Protein AF-0000000078813700 (afdb_homodimer)

Foldseek 3Di:
DDDFFQLLVLCVVLVHDLVVLCVQLVHDSVVSVCCNVVVDPDDLVSLCSSCVVSVHDSVNGTDDPPPPPD/DDDFFQLLVLCVVLVHDLVVLCVQLVHDSVVSVCCNVVVDPDDLVSLCSSCVVSVHDSVNGTDDPPPPPD

Nearest PDB structures (foldseek):
  3bs3-assembly1_A-2  TM=9.723E-01  e=3.111E-06  Bacteroides fragilis NCTC 9343
  3omt-assembly1_B  TM=9.545E-01  e=2.737E-06  Cytophaga hutchinsonii ATCC 33406
  2xj3-assembly1_B  TM=9.281E-01  e=2.141E-04  Enterococcus faecalis
  1utx-assembly1_B  TM=9.085E-01  e=8.231E-04  Enterococcus faecalis
  6b9s-assembly3_F  TM=8.500E-01  e=6.405E-03  Nitrosopumilus maritimus SCM1

pLDDT: mean 90.05, std 17.05, range [24.84, 98.62]

Solvent-accessible surface area (backbone atoms only — not comparable to full-atom values): 7924 Å² total; per-residue (Å²): 127,73,59,49,52,41,54,45,62,49,31,55,75,69,72,48,52,62,62,57,50,12,63,72,72,70,46,51,54,68,58,38,50,28,40,45,67,33,75,39,61,53,28,51,63,56,42,40,53,51,18,58,75,69,71,48,58,54,65,72,36,44,39,66,69,71,62,68,82,113,125,74,58,48,55,41,53,44,61,51,30,56,76,69,72,50,51,62,61,60,49,10,63,73,72,70,46,51,54,68,56,38,50,27,42,45,68,36,75,38,62,53,28,52,64,57,41,41,53,50,18,58,76,68,71,47,57,55,65,71,37,44,39,65,70,71,62,67,81,113

Structure (mmCIF, N/CA/C/O backbone):
data_AF-00000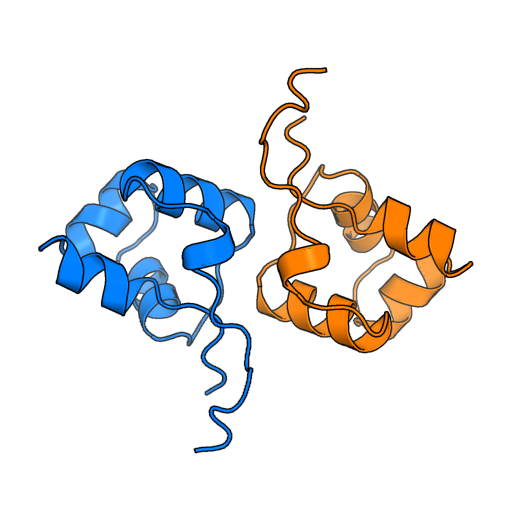00078813700-model_v1
#
loop_
_entity.id
_entity.type
_entity.pdbx_description
1 polymer 'HTH cro/C1-type domain-containing protein'
#
loop_
_atom_site.group_PDB
_atom_site.id
_atom_site.type_symbol
_atom_site.label_atom_id
_atom_site.label_alt_id
_atom_site.label_comp_id
_atom_site.label_asym_id
_atom_site.label_entity_id
_atom_site.label_seq_id
_atom_site.pdbx_PDB_ins_code
_atom_site.Cartn_x
_atom_site.Cartn_y
_atom_site.Cartn_z
_atom_site.occupancy
_atom_site.B_iso_or_equiv
_atom_site.auth_seq_id
_atom_site.auth_comp_id
_atom_site.auth_asym_id
_atom_site.auth_atom_id
_atom_site.pdbx_PDB_model_num
ATOM 1 N N . MET A 1 1 ? 7.273 -1.152 16.312 1 61.84 1 MET A N 1
ATOM 2 C CA . MET A 1 1 ? 6.293 -0.993 15.242 1 61.84 1 MET A CA 1
ATOM 3 C C . MET A 1 1 ? 6.98 -0.742 13.906 1 61.84 1 MET A C 1
ATOM 5 O O . MET A 1 1 ? 7.941 0.025 13.836 1 61.84 1 MET A O 1
ATOM 9 N N . MET A 1 2 ? 6.641 -1.646 12.938 1 75.62 2 MET A N 1
ATOM 10 C CA . MET A 1 2 ? 7.332 -1.49 11.656 1 75.62 2 MET A CA 1
ATOM 11 C C . MET A 1 2 ? 6.879 -0.222 10.945 1 75.62 2 MET A C 1
ATOM 13 O O . MET A 1 2 ? 5.68 0.024 10.812 1 75.62 2 MET A O 1
ATOM 17 N N . LYS A 1 3 ? 7.82 0.645 10.766 1 87.44 3 LYS A N 1
ATOM 18 C CA . LYS A 1 3 ? 7.523 1.888 10.062 1 87.44 3 LYS A CA 1
ATOM 19 C C . LYS A 1 3 ? 7.652 1.706 8.555 1 87.44 3 LYS A C 1
ATOM 21 O O . LYS A 1 3 ? 8.766 1.64 8.023 1 87.44 3 LYS A O 1
ATOM 26 N N . LEU A 1 4 ? 6.457 1.568 7.945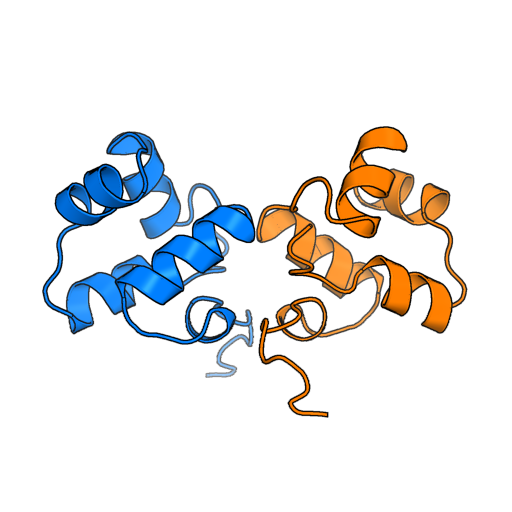 1 92.69 4 LEU A N 1
ATOM 27 C CA . LEU A 1 4 ? 6.496 1.271 6.52 1 92.69 4 LEU A CA 1
ATOM 28 C C . LEU A 1 4 ? 6.25 2.529 5.695 1 92.69 4 LEU A C 1
ATOM 30 O O . LEU A 1 4 ? 6.551 2.562 4.5 1 92.69 4 LEU A O 1
ATOM 34 N N . ASN A 1 5 ? 5.727 3.496 6.383 1 95.31 5 ASN A N 1
ATOM 35 C CA . ASN A 1 5 ? 5.473 4.715 5.625 1 95.31 5 ASN A CA 1
ATOM 36 C C . ASN A 1 5 ? 5.984 5.949 6.359 1 95.31 5 ASN A C 1
ATOM 38 O O . ASN A 1 5 ? 6.293 5.887 7.551 1 95.31 5 ASN A O 1
ATOM 42 N N . ARG A 1 6 ? 6.129 7.055 5.637 1 95.06 6 ARG A N 1
ATOM 43 C CA . ARG A 1 6 ? 6.598 8.305 6.223 1 95.06 6 ARG A CA 1
ATOM 44 C C . ARG A 1 6 ? 5.594 9.43 5.984 1 95.06 6 ARG A C 1
ATOM 46 O O . ARG A 1 6 ? 5.98 10.547 5.637 1 95.06 6 ARG A O 1
ATOM 53 N N . ILE A 1 7 ? 4.387 9.172 6.094 1 97.12 7 ILE A N 1
ATOM 54 C CA . ILE A 1 7 ? 3.309 10.125 5.844 1 97.12 7 ILE A CA 1
ATOM 55 C C . ILE A 1 7 ? 3.42 11.297 6.82 1 97.12 7 ILE A C 1
ATOM 57 O O . ILE A 1 7 ? 3.377 12.461 6.41 1 97.12 7 ILE A O 1
ATOM 61 N N . LYS A 1 8 ? 3.566 10.977 8.086 1 96.94 8 LYS A N 1
ATOM 62 C CA . LYS A 1 8 ? 3.66 12.008 9.117 1 96.94 8 LYS A CA 1
ATOM 63 C C . LYS A 1 8 ? 4.805 12.977 8.828 1 96.94 8 LYS A C 1
ATOM 65 O O . LYS A 1 8 ? 4.633 14.188 8.914 1 96.94 8 LYS A O 1
ATOM 70 N N . THR A 1 9 ? 5.977 12.414 8.555 1 96.44 9 THR A N 1
ATOM 71 C CA . THR A 1 9 ? 7.16 13.211 8.258 1 96.44 9 THR A CA 1
ATOM 72 C C . THR A 1 9 ? 6.898 14.156 7.09 1 96.44 9 THR A C 1
ATOM 74 O O . THR A 1 9 ? 7.258 15.336 7.145 1 96.44 9 THR A O 1
ATOM 77 N N . VAL A 1 10 ? 6.25 13.68 6.086 1 96.94 10 VAL A N 1
ATOM 78 C CA . VAL A 1 10 ? 5.98 14.477 4.891 1 96.94 10 VAL A CA 1
ATOM 79 C C . VAL A 1 10 ? 4.973 15.578 5.219 1 96.94 10 VAL A C 1
ATOM 81 O O . VAL A 1 10 ? 5.098 16.703 4.734 1 96.94 10 VAL A O 1
ATOM 84 N N . LEU A 1 11 ? 4.004 15.219 6.016 1 98.12 11 LEU A N 1
ATOM 85 C CA . LEU A 1 11 ? 3.039 16.219 6.445 1 98.12 11 LEU A CA 1
ATOM 86 C C . LEU A 1 11 ? 3.736 17.375 7.152 1 98.12 11 LEU A C 1
ATOM 88 O O . LEU A 1 11 ? 3.453 18.547 6.871 1 98.12 11 LEU A O 1
ATOM 92 N N . VAL A 1 12 ? 4.625 17.047 8.023 1 97.31 12 VAL A N 1
ATOM 93 C CA . VAL A 1 12 ? 5.363 18.047 8.781 1 97.31 12 VAL A CA 1
ATOM 94 C C . VAL A 1 12 ? 6.219 18.891 7.84 1 97.31 12 VAL A C 1
ATOM 96 O O . VAL A 1 12 ? 6.266 20.125 7.957 1 97.31 12 VAL A O 1
ATOM 99 N N . GLU A 1 13 ? 6.879 18.297 6.887 1 96.94 13 GLU A N 1
ATOM 100 C CA . GLU A 1 13 ? 7.711 18.984 5.906 1 96.94 13 GLU A CA 1
ATOM 101 C C . GLU A 1 13 ? 6.895 19.969 5.086 1 96.94 13 GLU A C 1
ATOM 103 O O . GLU A 1 13 ? 7.41 21.016 4.676 1 96.94 13 GLU A O 1
ATOM 108 N N . LYS A 1 14 ? 5.652 19.703 4.871 1 97 14 LYS A N 1
ATOM 109 C CA . LYS A 1 14 ? 4.781 20.531 4.043 1 97 14 LYS A CA 1
ATOM 110 C C . LYS A 1 14 ? 3.947 21.484 4.902 1 97 14 LYS A C 1
ATOM 112 O O . LYS A 1 14 ? 3.105 22.219 4.387 1 97 14 LYS A O 1
ATOM 117 N N . ASP A 1 15 ? 4.148 21.391 6.191 1 97.81 15 ASP A N 1
ATOM 118 C CA . ASP A 1 15 ? 3.449 22.219 7.164 1 97.81 15 ASP A CA 1
ATOM 119 C C . ASP A 1 15 ? 1.941 21.984 7.105 1 97.81 15 ASP A C 1
ATOM 121 O O . ASP A 1 15 ? 1.159 22.938 7.055 1 97.81 15 ASP A O 1
ATOM 125 N N . LEU A 1 16 ? 1.572 20.719 7.039 1 97.88 16 LEU A N 1
ATOM 126 C CA . LEU A 1 16 ? 0.172 20.297 7.023 1 97.88 16 LEU A CA 1
ATOM 127 C C . LEU A 1 16 ? -0.173 19.5 8.273 1 97.88 16 LEU A C 1
ATOM 129 O O . LEU A 1 16 ? 0.694 18.844 8.859 1 97.88 16 LEU A O 1
ATOM 133 N N . SER A 1 17 ? -1.405 19.484 8.609 1 98 17 SER A N 1
ATOM 134 C CA . SER A 1 17 ? -1.841 18.766 9.812 1 98 17 SER A CA 1
ATOM 135 C C . SER A 1 17 ? -2.504 17.438 9.453 1 98 17 SER A C 1
ATOM 137 O O . SER A 1 17 ? -3.018 17.281 8.344 1 98 17 SER A O 1
ATOM 139 N N . GLN A 1 18 ? -2.451 16.531 10.406 1 98.19 18 GLN A N 1
ATOM 140 C CA . GLN A 1 18 ? -3.152 15.258 10.25 1 98.19 18 GLN A CA 1
ATOM 141 C C . GLN A 1 18 ? -4.652 15.477 10.086 1 98.19 18 GLN A C 1
ATOM 143 O O . GLN A 1 18 ? -5.316 14.734 9.352 1 98.19 18 GLN A O 1
ATOM 148 N N . LYS A 1 19 ? -5.156 16.469 10.773 1 98.25 19 LYS A N 1
ATOM 149 C CA . LYS A 1 19 ? -6.57 16.812 10.664 1 98.25 19 LYS A CA 1
ATOM 150 C C . LYS A 1 19 ? -6.93 17.219 9.242 1 98.25 19 LYS A C 1
ATOM 152 O O . LYS A 1 19 ? -7.926 16.75 8.688 1 98.25 19 LYS A O 1
ATOM 157 N N . TRP A 1 20 ? -6.18 18.078 8.711 1 98.62 20 TRP A N 1
ATOM 158 C CA . TRP A 1 20 ? -6.363 18.484 7.32 1 98.62 20 TRP A CA 1
ATOM 159 C C . TRP A 1 20 ? -6.371 17.281 6.387 1 98.62 20 TRP A C 1
ATOM 161 O O . TRP A 1 20 ? -7.266 17.141 5.547 1 98.62 20 TRP A O 1
ATOM 171 N N . LEU A 1 21 ? -5.383 16.406 6.535 1 98.44 21 LEU A N 1
ATOM 172 C CA . LEU A 1 21 ? -5.27 15.227 5.691 1 98.44 21 LEU A CA 1
ATOM 173 C C . LEU A 1 21 ? -6.512 14.352 5.812 1 98.44 21 LEU A C 1
ATOM 175 O O . LEU A 1 21 ? -7.039 13.875 4.805 1 98.44 21 LEU A O 1
ATOM 179 N N . SER A 1 22 ? -6.906 14.062 7.035 1 98.44 22 SER A N 1
ATOM 180 C CA . SER A 1 22 ? -8.07 13.211 7.281 1 98.44 22 SER A CA 1
ATOM 181 C C . SER A 1 22 ? -9.297 13.734 6.547 1 98.44 22 SER A C 1
ATOM 183 O O . SER A 1 22 ? -10.07 12.953 5.98 1 98.44 22 SER A O 1
ATOM 185 N N . GLU A 1 23 ? -9.461 15.031 6.5 1 98.38 23 GLU A N 1
ATOM 186 C CA . GLU A 1 23 ? -10.578 15.664 5.805 1 98.38 23 GLU A CA 1
ATOM 187 C C . GLU A 1 23 ? -10.445 15.5 4.293 1 98.38 23 GLU A C 1
ATOM 189 O O . GLU A 1 23 ? -11.438 15.258 3.602 1 98.38 23 GLU A O 1
ATOM 194 N N . GLN A 1 24 ? -9.266 15.586 3.824 1 98.12 24 GLN A N 1
ATOM 195 C CA . GLN A 1 24 ? -9.016 15.516 2.387 1 98.12 24 GLN A CA 1
ATOM 196 C C . GLN A 1 24 ? -9.242 14.102 1.86 1 98.12 24 GLN A C 1
ATOM 198 O O . GLN A 1 24 ? -9.758 13.914 0.751 1 98.12 24 GLN A O 1
ATOM 203 N N . ILE A 1 25 ? -8.852 13.102 2.607 1 97.38 25 ILE A N 1
ATOM 204 C CA . ILE A 1 25 ? -8.914 11.734 2.096 1 97.38 25 ILE A CA 1
ATOM 205 C C . ILE A 1 25 ? -10.211 11.07 2.561 1 97.38 25 ILE A C 1
ATOM 207 O O . ILE A 1 25 ? -10.469 9.914 2.232 1 97.38 25 ILE A O 1
ATOM 211 N N . GLY A 1 26 ? -10.977 11.805 3.324 1 97.69 26 GLY A N 1
ATOM 212 C CA . GLY A 1 26 ? -12.273 11.305 3.744 1 97.69 26 GLY A CA 1
ATOM 213 C C . GLY A 1 26 ? -12.188 10.211 4.785 1 97.69 26 GLY A C 1
ATOM 214 O O . GLY A 1 26 ? -12.938 9.227 4.734 1 97.69 26 GLY A O 1
ATOM 215 N N . LYS A 1 27 ? -11.273 10.234 5.641 1 97.88 27 LYS A N 1
ATOM 216 C CA . LYS A 1 27 ? -11.086 9.297 6.746 1 97.88 27 LYS A CA 1
ATOM 217 C C . LYS A 1 27 ? -11.203 10.008 8.094 1 97.88 27 LYS A C 1
ATOM 219 O O . LYS A 1 27 ? -11.125 11.234 8.164 1 97.88 27 LYS A O 1
ATOM 224 N N . SER A 1 28 ? -11.445 9.234 9.078 1 98.19 28 SER A N 1
ATOM 225 C CA . SER A 1 28 ? -11.492 9.805 10.422 1 98.19 28 SER A CA 1
ATOM 226 C C . SER A 1 28 ? -10.102 10.242 10.883 1 98.19 28 SER A C 1
ATOM 228 O O . SER A 1 28 ? -9.094 9.734 10.391 1 98.19 28 SER A O 1
ATOM 230 N N . PHE A 1 29 ? -10.125 11.109 11.836 1 97.94 29 PHE A N 1
ATOM 231 C CA . PHE A 1 29 ? -8.859 11.531 12.43 1 97.94 29 PHE A CA 1
ATOM 232 C C . PHE A 1 29 ? -8.125 10.336 13.031 1 97.94 29 PHE A C 1
ATOM 234 O O . PHE A 1 29 ? -6.902 10.219 12.891 1 97.94 29 PHE A O 1
ATOM 241 N N . SER A 1 30 ? -8.812 9.523 13.672 1 98.44 30 SER A N 1
ATOM 242 C CA . SER A 1 30 ? -8.234 8.344 14.312 1 98.44 30 SER A CA 1
ATOM 243 C C . SER A 1 30 ? -7.523 7.457 13.297 1 98.44 30 SER A C 1
ATOM 245 O O . SER A 1 30 ? -6.414 6.984 13.547 1 98.44 30 SER A O 1
ATOM 247 N N . THR A 1 31 ? -8.133 7.281 12.18 1 98.12 31 THR A N 1
ATOM 248 C CA . THR A 1 31 ? -7.559 6.457 11.125 1 98.12 31 THR A CA 1
ATOM 249 C C . THR A 1 31 ? -6.316 7.117 10.531 1 98.12 31 THR A C 1
ATOM 251 O O . THR A 1 31 ? -5.289 6.461 10.344 1 98.12 31 THR A O 1
ATOM 254 N N . THR A 1 32 ? -6.441 8.406 10.312 1 98.19 32 THR A N 1
ATOM 255 C CA . THR A 1 32 ? -5.324 9.164 9.758 1 98.19 32 THR A CA 1
ATOM 256 C C . THR A 1 32 ? -4.137 9.164 10.719 1 98.19 32 THR A C 1
ATOM 258 O O . THR A 1 32 ? -2.996 8.969 10.297 1 98.19 32 THR A O 1
ATOM 261 N N . ASN A 1 33 ? -4.488 9.375 11.938 1 97.81 33 ASN A N 1
ATOM 262 C CA . ASN A 1 33 ? -3.463 9.305 12.969 1 97.81 33 ASN A CA 1
ATOM 263 C C . ASN A 1 33 ? -2.795 7.934 13 1 97.81 33 ASN A C 1
ATOM 265 O O . ASN A 1 33 ? -1.572 7.84 13.125 1 97.81 33 ASN A O 1
ATOM 269 N N . ALA A 1 34 ? -3.586 6.891 12.891 1 97.81 34 ALA A N 1
ATOM 270 C CA . ALA A 1 34 ? -3.051 5.535 12.867 1 97.81 34 ALA A CA 1
ATOM 271 C C . ALA A 1 34 ? -2.113 5.332 11.68 1 97.81 34 ALA A C 1
ATOM 273 O O . ALA A 1 34 ? -1.087 4.656 11.797 1 97.81 34 ALA A O 1
ATOM 274 N N . TYR A 1 35 ? -2.398 5.844 10.531 1 97.44 35 TYR A N 1
ATOM 275 C CA . TYR A 1 35 ? -1.528 5.785 9.359 1 97.44 35 TYR A CA 1
ATOM 276 C C . TYR A 1 35 ? -0.2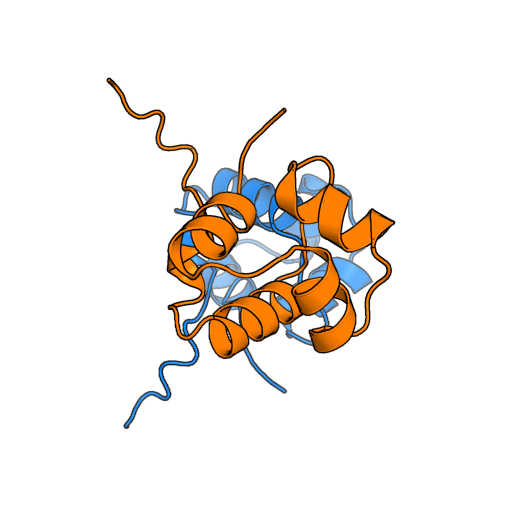04 6.492 9.633 1 97.44 35 TYR A C 1
ATOM 278 O O . TYR A 1 35 ? 0.865 5.941 9.359 1 97.44 35 TYR A O 1
ATOM 286 N N . CYS A 1 36 ? -0.299 7.633 10.242 1 97.12 36 CYS A N 1
ATOM 287 C CA . CYS A 1 36 ? 0.862 8.484 10.484 1 97.12 36 CYS A CA 1
ATOM 288 C C . CYS A 1 36 ? 1.787 7.859 11.523 1 97.12 36 CYS A C 1
ATOM 290 O O . CYS A 1 36 ? 3.01 7.992 11.43 1 97.12 36 CYS A O 1
ATOM 292 N N . CYS A 1 37 ? 1.197 7.121 12.422 1 96.12 37 CYS A N 1
ATOM 293 C CA . CYS A 1 37 ? 1.967 6.492 13.492 1 96.12 37 CYS A CA 1
ATOM 294 C C . CYS A 1 37 ? 2.336 5.059 13.125 1 96.12 37 CYS A C 1
ATOM 296 O O . CYS A 1 37 ? 2.896 4.332 13.953 1 96.12 37 CYS A O 1
ATOM 298 N N . ASN A 1 38 ? 1.979 4.605 12.047 1 96 38 ASN A N 1
ATOM 299 C CA . ASN A 1 38 ? 2.281 3.271 11.531 1 96 38 ASN A CA 1
ATOM 300 C C . ASN A 1 38 ? 1.602 2.186 12.359 1 96 38 ASN A C 1
ATOM 302 O O . ASN A 1 38 ? 2.043 1.034 12.367 1 96 38 ASN A O 1
ATOM 306 N N . ARG A 1 39 ? 0.666 2.6 13.086 1 95.5 39 ARG A N 1
ATOM 307 C CA . ARG A 1 39 ? -0.149 1.606 13.781 1 95.5 39 ARG A CA 1
ATOM 308 C C . ARG A 1 39 ? -1.01 0.821 12.797 1 95.5 39 ARG A C 1
ATOM 310 O O . ARG A 1 39 ? -1.328 -0.346 13.031 1 95.5 39 ARG A O 1
ATOM 317 N N . GLN A 1 40 ? -1.429 1.439 11.75 1 95.88 40 GLN A N 1
ATOM 318 C CA . GLN A 1 40 ? -2.113 0.871 10.594 1 95.88 40 GLN A CA 1
ATOM 319 C C . GLN A 1 40 ? -1.481 1.353 9.289 1 95.88 40 GLN A C 1
ATOM 321 O O . GLN A 1 40 ? -0.891 2.434 9.242 1 95.88 40 GLN A O 1
ATOM 326 N N . GLN A 1 41 ? -1.627 0.533 8.367 1 96.31 41 GLN A N 1
ATOM 327 C CA . GLN A 1 41 ? -1.072 0.922 7.074 1 96.31 41 GLN A CA 1
ATOM 328 C C . GLN A 1 41 ? -2.18 1.169 6.051 1 96.31 41 GLN A C 1
ATOM 330 O O . GLN A 1 41 ? -3.141 0.402 5.973 1 96.31 41 GLN A O 1
ATOM 335 N N . PRO A 1 42 ? -2.053 2.256 5.34 1 96.56 42 PRO A N 1
ATOM 336 C CA . PRO A 1 42 ? -3.039 2.496 4.281 1 96.56 42 PRO A CA 1
ATOM 337 C C . PRO A 1 42 ? -2.893 1.531 3.109 1 96.56 42 PRO A C 1
ATOM 339 O O . PRO A 1 42 ? -1.809 0.989 2.883 1 96.56 42 PRO A O 1
ATOM 342 N N . ASN A 1 43 ? -4.023 1.343 2.393 1 95.56 43 ASN A N 1
ATOM 343 C CA . ASN A 1 43 ? -3.891 0.592 1.148 1 95.56 43 ASN A CA 1
ATOM 344 C C . ASN A 1 43 ? -3.305 1.455 0.034 1 95.56 43 ASN A C 1
ATOM 346 O O . ASN A 1 43 ? -3.148 2.666 0.197 1 95.56 43 ASN A O 1
ATOM 350 N N . LEU A 1 44 ? -2.953 0.914 -1.007 1 95.12 44 LEU A N 1
ATOM 351 C CA . LEU A 1 44 ? -2.246 1.604 -2.08 1 95.12 44 LEU A CA 1
ATOM 352 C C . LEU A 1 44 ? -3.098 2.732 -2.654 1 95.12 44 LEU A C 1
ATOM 354 O O . LEU A 1 44 ? -2.57 3.779 -3.037 1 95.12 44 LEU A O 1
ATOM 358 N N . GLU A 1 45 ? -4.363 2.557 -2.715 1 93.94 45 GLU A N 1
ATOM 359 C CA . GLU A 1 45 ? -5.262 3.586 -3.229 1 93.94 45 GLU A CA 1
ATOM 360 C C . GLU A 1 45 ? -5.238 4.828 -2.346 1 93.94 45 GLU A C 1
ATOM 362 O O . GLU A 1 45 ? -5.137 5.949 -2.846 1 93.94 45 GLU A O 1
ATOM 367 N N . THR A 1 46 ? -5.383 4.547 -1.088 1 96.38 46 THR A N 1
ATOM 368 C CA . THR A 1 46 ? -5.332 5.645 -0.126 1 96.38 46 THR A CA 1
ATOM 369 C C . THR A 1 46 ? -3.967 6.324 -0.156 1 96.38 46 THR A C 1
ATOM 371 O O . THR A 1 46 ? -3.881 7.555 -0.163 1 96.38 46 THR A O 1
ATOM 374 N N . LEU A 1 47 ? -2.998 5.539 -0.21 1 96.12 47 LEU A N 1
ATOM 375 C CA . LEU A 1 47 ? -1.639 6.062 -0.261 1 96.12 47 LEU A CA 1
ATOM 376 C C . LEU A 1 47 ? -1.436 6.926 -1.503 1 96.12 47 LEU A C 1
ATOM 378 O O . LEU A 1 47 ? -0.777 7.965 -1.44 1 96.12 47 LEU A O 1
ATOM 382 N N . TYR A 1 48 ? -1.938 6.488 -2.543 1 94.44 48 TYR A N 1
ATOM 383 C CA . TYR A 1 48 ? -1.858 7.234 -3.793 1 94.44 48 TYR A CA 1
ATOM 384 C C . TYR A 1 48 ? -2.535 8.594 -3.662 1 94.44 48 TYR A C 1
ATOM 386 O O . TYR A 1 48 ? -1.986 9.609 -4.094 1 94.44 48 TYR A O 1
ATOM 394 N N . LYS A 1 49 ? -3.697 8.609 -3.096 1 95.75 49 LYS A N 1
ATOM 395 C CA . LYS A 1 49 ? -4.41 9.859 -2.871 1 95.75 49 LYS A CA 1
ATOM 396 C C . LYS A 1 49 ? -3.592 10.812 -2.008 1 95.75 49 LYS A C 1
ATOM 398 O O . LYS A 1 49 ? -3.52 12.016 -2.291 1 95.75 49 LYS A O 1
ATOM 403 N N . ILE A 1 50 ? -3.018 10.234 -0.992 1 97.44 50 ILE A N 1
ATOM 404 C CA . ILE A 1 50 ? -2.191 11.031 -0.093 1 97.44 50 ILE A CA 1
ATOM 405 C C . ILE A 1 50 ? -1.001 11.609 -0.859 1 97.44 50 ILE A C 1
ATOM 407 O O . ILE A 1 50 ? -0.683 12.789 -0.726 1 97.44 50 ILE A O 1
ATOM 411 N N . ALA A 1 51 ? -0.363 10.812 -1.606 1 96.62 51 ALA A N 1
ATOM 412 C CA . ALA A 1 51 ? 0.783 11.25 -2.402 1 96.62 51 ALA A CA 1
ATOM 413 C C . ALA A 1 51 ? 0.401 12.398 -3.332 1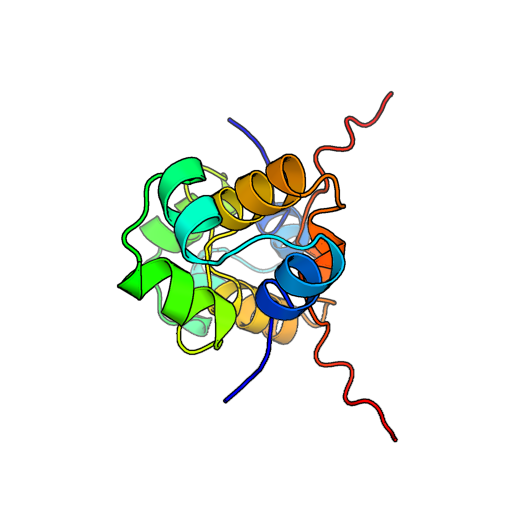 96.62 51 ALA A C 1
ATOM 415 O O . ALA A 1 51 ? 1.142 13.375 -3.457 1 96.62 51 ALA A O 1
ATOM 416 N N . GLN A 1 52 ? -0.738 12.297 -3.982 1 95.75 52 GLN A N 1
ATOM 417 C CA . GLN A 1 52 ? -1.227 13.336 -4.883 1 95.75 52 GLN A CA 1
ATOM 418 C C . GLN A 1 52 ? -1.494 14.633 -4.133 1 95.75 52 GLN A C 1
ATOM 420 O O . GLN A 1 52 ? -1.13 15.719 -4.602 1 95.75 52 GLN A O 1
ATOM 425 N N . LEU A 1 53 ? -2.107 14.477 -3.027 1 96.88 53 LEU A N 1
ATOM 426 C CA . LEU A 1 53 ? -2.441 15.633 -2.213 1 96.88 53 LEU A CA 1
ATOM 427 C C . LEU A 1 53 ? -1.181 16.359 -1.76 1 96.88 53 LEU A C 1
ATOM 429 O O . LEU A 1 53 ? -1.156 17.594 -1.7 1 96.88 53 LEU A O 1
ATOM 433 N N . LEU A 1 54 ? -0.186 15.578 -1.447 1 97.19 54 LEU A N 1
ATOM 434 C CA . LEU A 1 54 ? 1.055 16.141 -0.919 1 97.19 54 LEU A CA 1
ATOM 435 C C . LEU A 1 54 ? 2.027 16.453 -2.047 1 97.19 54 LEU A C 1
ATOM 437 O O . LEU A 1 54 ? 3.129 16.953 -1.799 1 97.19 54 LEU A O 1
ATOM 441 N N . SER A 1 55 ? 1.675 16.188 -3.264 1 96.31 55 SER A N 1
ATOM 442 C CA . SER A 1 55 ? 2.48 16.453 -4.449 1 96.31 55 SER A CA 1
ATOM 443 C C . SER A 1 55 ? 3.816 15.719 -4.387 1 96.31 55 SER A C 1
ATOM 445 O O . SER A 1 55 ? 4.867 16.312 -4.641 1 96.31 55 SER A O 1
ATOM 447 N N . VAL A 1 56 ? 3.764 14.461 -4.031 1 95.12 56 VAL A N 1
ATOM 448 C CA . VAL A 1 56 ? 4.93 13.586 -3.996 1 95.12 56 VAL A CA 1
ATOM 449 C C . VAL A 1 56 ? 4.625 12.281 -4.734 1 95.12 56 VAL A C 1
ATOM 451 O O . VAL A 1 56 ? 3.469 12 -5.055 1 95.12 56 VAL A O 1
ATOM 454 N N . GLU A 1 57 ? 5.754 11.555 -4.969 1 93.25 57 GLU A N 1
ATOM 455 C CA . GLU A 1 57 ? 5.574 10.242 -5.59 1 93.25 57 GLU A CA 1
ATOM 456 C C . GLU A 1 57 ? 5.09 9.219 -4.57 1 93.25 57 GLU A C 1
ATOM 458 O O . GLU A 1 57 ? 5.484 9.258 -3.404 1 93.25 57 GLU A O 1
ATOM 463 N N . LEU A 1 58 ? 4.211 8.383 -4.98 1 93.31 58 LEU A N 1
ATOM 464 C CA . LEU A 1 58 ? 3.67 7.32 -4.141 1 93.31 58 LEU A CA 1
ATOM 465 C C . LEU A 1 58 ? 4.789 6.574 -3.42 1 93.31 58 LEU A C 1
ATOM 467 O O . LEU A 1 58 ? 4.719 6.367 -2.207 1 93.31 58 LEU A O 1
ATOM 471 N N . LYS A 1 59 ? 5.859 6.246 -4.145 1 91.81 59 LYS A N 1
ATOM 472 C CA . LYS A 1 59 ? 6.969 5.465 -3.609 1 91.81 59 LYS A CA 1
ATOM 473 C C . LYS A 1 59 ? 7.738 6.254 -2.555 1 91.81 59 LYS A C 1
ATOM 475 O O . LYS A 1 59 ? 8.391 5.668 -1.686 1 91.81 59 LYS A O 1
ATOM 480 N N . GLU A 1 60 ? 7.66 7.527 -2.617 1 91.25 60 GLU A N 1
ATOM 481 C CA . GLU A 1 60 ? 8.359 8.391 -1.664 1 91.25 60 GLU A CA 1
ATOM 482 C C . GLU A 1 60 ? 7.73 8.289 -0.276 1 91.25 60 GLU A C 1
ATOM 484 O O . GLU A 1 60 ? 8.359 8.664 0.72 1 91.25 60 GLU A O 1
ATOM 489 N N . LEU A 1 61 ? 6.496 7.883 -0.211 1 95.06 61 LEU A N 1
ATOM 490 C CA . LEU A 1 61 ? 5.805 7.758 1.067 1 95.06 61 LEU A CA 1
ATOM 491 C C . LEU A 1 61 ? 6.133 6.43 1.737 1 95.06 61 LEU A C 1
ATOM 493 O O . LEU A 1 61 ? 5.824 6.23 2.914 1 95.06 61 LEU A O 1
ATOM 497 N N . ILE A 1 62 ? 6.703 5.547 0.952 1 92.94 62 ILE A N 1
ATOM 498 C CA . ILE A 1 62 ? 7.031 4.215 1.451 1 92.94 62 ILE A CA 1
ATOM 499 C C . ILE A 1 62 ? 8.469 4.195 1.959 1 92.94 62 ILE A C 1
ATOM 501 O O . ILE A 1 62 ? 9.383 4.668 1.275 1 92.94 62 ILE A O 1
ATOM 505 N N . VAL A 1 63 ? 8.57 3.803 3.209 1 84.31 63 VAL A N 1
ATOM 506 C CA . VAL A 1 63 ? 9.898 3.709 3.812 1 84.31 63 VAL A CA 1
ATOM 507 C C . VAL A 1 63 ? 10.461 2.309 3.598 1 84.31 63 VAL A C 1
ATOM 509 O O . VAL A 1 63 ? 9.766 1.312 3.797 1 84.31 63 VAL A O 1
ATOM 512 N N . ASP A 1 64 ? 11.188 2.092 2.619 1 64.88 64 ASP A N 1
ATOM 513 C CA . ASP A 1 64 ? 11.82 0.794 2.414 1 64.88 64 ASP A CA 1
ATOM 514 C C . ASP A 1 64 ? 12.508 0.31 3.691 1 64.88 64 ASP A C 1
ATOM 516 O O . ASP A 1 64 ? 13.039 1.114 4.461 1 64.88 64 ASP A O 1
ATOM 520 N N . GLY A 1 65 ? 11.953 -0.423 4.68 1 55.16 65 GLY A N 1
ATOM 521 C CA . GLY A 1 65 ? 12.844 -0.992 5.672 1 55.16 65 GLY A CA 1
ATOM 522 C C . GLY A 1 65 ? 14.305 -0.926 5.27 1 55.16 65 GLY A C 1
ATOM 523 O O . GLY A 1 65 ? 15.133 -1.701 5.762 1 55.16 65 GLY A O 1
ATOM 524 N N . THR A 1 66 ? 14.688 -0.53 4.184 1 46.53 66 THR A N 1
ATOM 525 C CA . THR A 1 66 ? 16.141 -0.538 4.324 1 46.53 66 THR A CA 1
ATOM 526 C C . THR A 1 66 ? 16.562 0.037 5.676 1 46.53 66 THR A C 1
ATOM 528 O O . THR A 1 66 ? 16.219 1.175 6.004 1 46.53 66 THR A O 1
ATOM 531 N N . ILE A 1 67 ? 16.547 -0.812 6.746 1 40.59 67 ILE A N 1
ATOM 532 C CA . ILE A 1 67 ? 17.453 -0.702 7.875 1 40.59 67 ILE A CA 1
ATOM 533 C C . ILE A 1 67 ? 18.562 0.286 7.547 1 40.59 67 ILE A C 1
ATOM 535 O O . ILE A 1 67 ? 19.266 0.137 6.535 1 40.59 67 ILE A O 1
ATOM 539 N N . GLU A 1 68 ? 18.391 1.442 7.625 1 34.59 68 GLU A N 1
ATOM 540 C CA . GLU A 1 68 ? 19.641 2.182 7.824 1 34.59 68 GLU A CA 1
ATOM 541 C C . GLU A 1 68 ? 20.703 1.305 8.484 1 34.59 68 GLU A C 1
ATOM 543 O O . GLU A 1 68 ? 20.469 0.722 9.539 1 34.59 68 GLU A O 1
ATOM 548 N N . LYS A 1 69 ? 21.188 0.255 7.77 1 32.69 69 LYS A N 1
ATOM 549 C CA . LYS A 1 69 ? 22.531 0.038 8.305 1 32.69 69 LYS A CA 1
ATOM 550 C C . LYS A 1 69 ? 23.156 1.351 8.758 1 32.69 69 LYS A C 1
ATOM 552 O O . LYS A 1 69 ? 23.484 2.207 7.934 1 32.69 69 LYS A O 1
ATOM 557 N N . LYS A 1 70 ? 22.484 2.189 9.477 1 24.84 70 LYS A N 1
ATOM 558 C CA . LYS A 1 70 ? 23.484 2.881 10.289 1 24.84 70 LYS A CA 1
ATOM 559 C C . LYS A 1 70 ? 24.219 1.907 11.211 1 24.84 70 LYS A C 1
ATOM 561 O O . LYS A 1 70 ? 23.594 1.033 11.812 1 24.84 70 LYS A O 1
ATOM 566 N N . MET B 1 1 ? -9.844 0.566 -14.594 1 62.59 1 MET B N 1
ATOM 567 C CA . MET B 1 1 ? -9.367 0.244 -13.25 1 62.59 1 MET B CA 1
ATOM 568 C C . MET B 1 1 ? -7.914 0.662 -13.07 1 62.59 1 MET B C 1
ATOM 570 O O . MET B 1 1 ? -7.09 0.462 -13.961 1 62.59 1 MET B O 1
ATOM 574 N N . MET B 1 2 ? -7.707 1.508 -12.016 1 76.62 2 MET B N 1
ATOM 575 C CA . MET B 1 2 ? -6.344 1.997 -11.852 1 76.62 2 MET B CA 1
ATOM 576 C C . MET B 1 2 ? -5.418 0.876 -11.391 1 76.62 2 MET B C 1
ATOM 578 O O . MET B 1 2 ? -5.73 0.156 -10.438 1 76.62 2 MET B O 1
ATOM 582 N N . LYS B 1 3 ? -4.477 0.591 -12.25 1 87.62 3 LYS B N 1
ATOM 583 C CA . LYS B 1 3 ? -3.496 -0.438 -11.906 1 87.62 3 LYS B CA 1
ATOM 584 C C . LYS B 1 3 ? -2.355 0.143 -11.078 1 87.62 3 LYS B C 1
ATOM 586 O O . LYS B 1 3 ? -1.498 0.855 -11.602 1 87.62 3 LYS B O 1
ATOM 591 N N . LEU B 1 4 ? -2.457 -0.174 -9.773 1 92.75 4 LEU B N 1
ATOM 592 C CA . LEU B 1 4 ? -1.47 0.442 -8.898 1 92.75 4 LEU B CA 1
ATOM 593 C C . LEU B 1 4 ? -0.378 -0.555 -8.523 1 92.75 4 LEU B C 1
ATOM 595 O O . LEU B 1 4 ? 0.693 -0.163 -8.055 1 92.75 4 LEU B O 1
ATOM 599 N N . ASN B 1 5 ? -0.708 -1.785 -8.766 1 95.31 5 ASN B N 1
ATOM 600 C CA . ASN B 1 5 ? 0.311 -2.77 -8.414 1 95.31 5 ASN B CA 1
ATOM 601 C C . ASN B 1 5 ? 0.524 -3.779 -9.539 1 95.31 5 ASN B C 1
ATOM 603 O O . ASN B 1 5 ? -0.283 -3.865 -10.469 1 95.31 5 ASN B O 1
ATOM 607 N N . ARG B 1 6 ? 1.646 -4.496 -9.477 1 95.06 6 ARG B N 1
ATOM 608 C CA . ARG B 1 6 ? 1.962 -5.504 -10.484 1 95.06 6 ARG B CA 1
ATOM 609 C C . ARG B 1 6 ? 2.195 -6.867 -9.844 1 95.06 6 ARG B C 1
ATOM 611 O O . ARG B 1 6 ? 3.137 -7.578 -10.203 1 95.06 6 ARG B O 1
ATOM 618 N N . ILE B 1 7 ? 1.448 -7.207 -8.914 1 97.12 7 ILE B N 1
ATOM 619 C CA . ILE B 1 7 ? 1.58 -8.453 -8.164 1 97.12 7 ILE B CA 1
ATOM 620 C C . ILE B 1 7 ? 1.396 -9.641 -9.102 1 97.12 7 ILE B C 1
ATOM 622 O O . ILE B 1 7 ? 2.211 -10.57 -9.109 1 97.12 7 ILE B O 1
ATOM 626 N N . LYS B 1 8 ? 0.351 -9.594 -9.875 1 96.94 8 LYS B N 1
ATOM 627 C CA . LYS B 1 8 ? 0.049 -10.68 -10.797 1 96.94 8 LYS B CA 1
ATOM 628 C C . LYS B 1 8 ? 1.219 -10.945 -11.742 1 96.94 8 LYS B C 1
ATOM 630 O O . LYS B 1 8 ? 1.619 -12.094 -11.945 1 96.94 8 LYS B O 1
ATOM 635 N N . THR B 1 9 ? 1.719 -9.867 -12.352 1 96.44 9 THR B N 1
ATOM 636 C CA . THR B 1 9 ? 2.834 -9.961 -13.281 1 96.44 9 THR B CA 1
ATOM 637 C C . THR B 1 9 ? 4.043 -10.617 -12.625 1 96.44 9 THR B C 1
ATOM 639 O O . THR B 1 9 ? 4.691 -11.484 -13.211 1 96.44 9 THR B O 1
ATOM 642 N N . VAL B 1 10 ? 4.312 -10.258 -11.43 1 97 10 VAL B N 1
ATOM 643 C CA . VAL B 1 10 ? 5.469 -10.781 -10.703 1 97 10 VAL B CA 1
ATOM 644 C C . VAL B 1 10 ? 5.258 -12.258 -10.383 1 97 10 VAL B C 1
ATOM 646 O O . VAL B 1 10 ? 6.191 -13.055 -10.461 1 97 10 VAL B O 1
ATOM 649 N N . LEU B 1 11 ? 4.051 -12.57 -10.008 1 98.12 11 LEU B N 1
ATOM 650 C CA . LEU B 1 11 ? 3.736 -13.977 -9.75 1 98.12 11 LEU B CA 1
ATOM 651 C C . LEU B 1 11 ? 4.02 -14.828 -10.977 1 98.12 11 LEU B C 1
ATOM 653 O O . LEU B 1 11 ? 4.629 -15.898 -10.875 1 98.12 11 LEU B O 1
ATOM 657 N N . VAL B 1 12 ? 3.59 -14.352 -12.102 1 97.38 12 VAL B N 1
ATOM 658 C CA . VAL B 1 12 ? 3.783 -15.062 -13.359 1 97.38 12 VAL B CA 1
ATOM 659 C C . VAL B 1 12 ? 5.273 -15.18 -13.664 1 97.38 12 VAL B C 1
ATOM 661 O O . VAL B 1 12 ? 5.754 -16.25 -14.062 1 97.38 12 VAL B O 1
ATOM 664 N N . GLU B 1 13 ? 6.043 -14.141 -13.477 1 97 13 GLU B N 1
ATOM 665 C CA . GLU B 1 13 ? 7.484 -14.125 -13.719 1 97 13 GLU B CA 1
ATOM 666 C C . GLU B 1 13 ? 8.203 -15.148 -12.844 1 97 13 GLU B C 1
ATOM 668 O O . GLU B 1 13 ? 9.219 -15.719 -13.25 1 97 13 GLU B O 1
ATOM 673 N N . LYS B 1 14 ? 7.688 -15.414 -11.68 1 97 14 LYS B N 1
ATOM 674 C CA . LYS B 1 14 ? 8.312 -16.328 -10.719 1 97 14 LYS B CA 1
ATOM 675 C C . LYS B 1 14 ? 7.699 -17.719 -10.797 1 97 14 LYS B C 1
ATOM 677 O O . LYS B 1 14 ? 8.055 -18.609 -10.023 1 97 14 LYS B O 1
ATOM 682 N N . ASP B 1 15 ? 6.746 -17.859 -11.688 1 97.81 15 ASP B N 1
ATOM 683 C CA . ASP B 1 15 ? 6.051 -19.109 -11.914 1 97.81 15 ASP B CA 1
ATOM 684 C C . ASP B 1 15 ? 5.316 -19.56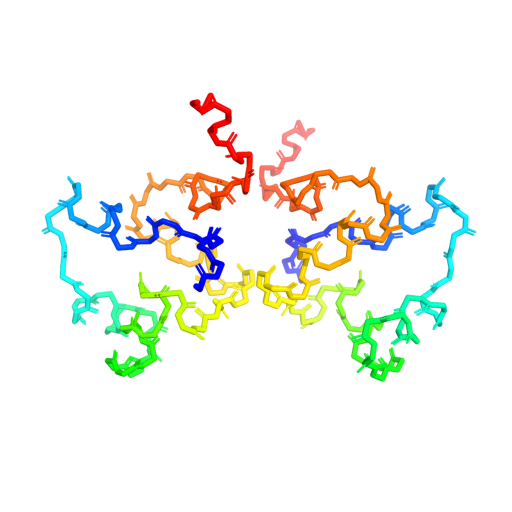2 -10.648 1 97.81 15 ASP B C 1
ATOM 686 O O . ASP B 1 15 ? 5.43 -20.719 -10.242 1 97.81 15 ASP B O 1
ATOM 690 N N . LEU B 1 16 ? 4.629 -18.625 -10.031 1 97.88 16 LEU B N 1
ATOM 691 C CA . LEU B 1 16 ? 3.83 -18.891 -8.836 1 97.88 16 LEU B CA 1
ATOM 692 C C . LEU B 1 16 ? 2.35 -18.656 -9.109 1 97.88 16 LEU B C 1
ATOM 694 O O . LEU B 1 16 ? 1.997 -17.844 -9.969 1 97.88 16 LEU B O 1
ATOM 698 N N . SER B 1 17 ? 1.53 -19.266 -8.367 1 98.06 17 SER B N 1
ATOM 699 C CA . SER B 1 17 ? 0.09 -19.141 -8.562 1 98.06 17 SER B CA 1
ATOM 700 C C . SER B 1 17 ? -0.527 -18.203 -7.52 1 98.06 17 SER B C 1
ATOM 702 O O . SER B 1 17 ? 0.026 -18.031 -6.434 1 98.06 17 SER B O 1
ATOM 704 N N . GLN B 1 18 ? -1.65 -17.641 -7.891 1 98.19 18 GLN B N 1
ATOM 705 C CA . GLN B 1 18 ? -2.408 -16.828 -6.949 1 98.19 18 GLN B CA 1
ATOM 706 C C . GLN B 1 18 ? -2.855 -17.656 -5.742 1 98.19 18 GLN B C 1
ATOM 708 O O . GLN B 1 18 ? -2.916 -17.141 -4.621 1 98.19 18 GLN B O 1
ATOM 713 N N . LYS B 1 19 ? -3.174 -18.891 -5.996 1 98.25 19 LYS B N 1
ATOM 714 C CA . LYS B 1 19 ? -3.564 -19.797 -4.926 1 98.25 19 LYS B CA 1
ATOM 715 C C . LYS B 1 19 ? -2.439 -19.969 -3.908 1 98.25 19 LYS B C 1
ATOM 717 O O . LYS B 1 19 ? -2.67 -19.891 -2.699 1 98.25 19 LYS B O 1
ATOM 722 N N . TRP B 1 20 ? -1.307 -20.25 -4.383 1 98.62 20 TRP B N 1
ATOM 723 C CA . TRP B 1 20 ? -0.131 -20.344 -3.527 1 98.62 20 TRP B CA 1
ATOM 724 C C . TRP B 1 20 ? 0.045 -19.094 -2.686 1 98.62 20 TRP B C 1
ATOM 726 O O . TRP B 1 20 ? 0.231 -19.172 -1.469 1 98.62 20 TRP B O 1
ATOM 736 N N . LEU B 1 21 ? -0.008 -17.922 -3.328 1 98.44 21 LEU B N 1
ATOM 737 C CA . LEU B 1 21 ? 0.162 -16.656 -2.639 1 98.44 21 LEU B CA 1
ATOM 738 C C . LEU B 1 21 ? -0.883 -16.484 -1.54 1 98.44 21 LEU B C 1
ATOM 740 O O . LEU B 1 21 ? -0.558 -16.062 -0.427 1 98.44 21 LEU B O 1
ATOM 744 N N . SER B 1 22 ? -2.135 -16.703 -1.889 1 98.5 22 SER B N 1
ATOM 745 C CA . SER B 1 22 ? -3.227 -16.547 -0.931 1 98.5 22 SER B CA 1
ATOM 746 C C . SER B 1 22 ? -2.973 -17.375 0.329 1 98.5 22 SER B C 1
ATOM 748 O O . SER B 1 22 ? -3.227 -16.906 1.441 1 98.5 22 SER B O 1
ATOM 750 N N . GLU B 1 23 ? -2.447 -18.547 0.178 1 98.38 23 GLU B N 1
ATOM 751 C CA . GLU B 1 23 ? -2.125 -19.422 1.298 1 98.38 23 GLU B CA 1
ATOM 752 C C . GLU B 1 23 ? -0.969 -18.875 2.123 1 98.38 23 GLU B C 1
ATOM 754 O O . GLU B 1 23 ? -0.988 -18.938 3.354 1 98.38 23 GLU B O 1
ATOM 759 N N . GLN B 1 24 ? -0.038 -18.297 1.463 1 98.12 24 GLN B N 1
ATOM 760 C CA . GLN B 1 24 ? 1.15 -17.781 2.133 1 98.12 24 GLN B CA 1
ATOM 761 C C . GLN B 1 24 ? 0.821 -16.547 2.957 1 98.12 24 GLN B C 1
ATOM 763 O O . GLN B 1 24 ? 1.371 -16.344 4.043 1 98.12 24 GLN B O 1
ATOM 768 N N . ILE B 1 25 ? -0.039 -15.695 2.451 1 97.38 25 ILE B N 1
ATOM 769 C CA . ILE B 1 25 ? -0.285 -14.43 3.125 1 97.38 25 ILE B CA 1
ATOM 770 C C . ILE B 1 25 ? -1.523 -14.547 4.012 1 97.38 25 ILE B C 1
ATOM 772 O O . ILE B 1 25 ? -1.912 -13.586 4.676 1 97.38 25 ILE B O 1
ATOM 776 N N . GLY B 1 26 ? -2.115 -15.703 3.98 1 97.69 26 GLY B N 1
ATOM 777 C CA . GLY B 1 26 ? -3.246 -15.961 4.859 1 97.69 26 GLY B CA 1
ATOM 778 C C . GLY B 1 26 ? -4.504 -15.219 4.441 1 97.69 26 GLY B C 1
ATOM 779 O O . GLY B 1 26 ? -5.234 -14.703 5.285 1 97.69 26 GLY B O 1
ATOM 780 N N . LYS B 1 27 ? -4.75 -15.039 3.227 1 97.88 27 LYS B N 1
ATOM 781 C CA . LYS B 1 27 ? -5.941 -14.422 2.654 1 97.88 27 LYS B CA 1
ATOM 782 C C . LYS B 1 27 ? -6.715 -15.406 1.784 1 97.88 27 LYS B C 1
ATOM 784 O O . LYS B 1 27 ? -6.176 -16.438 1.385 1 97.88 27 LYS B O 1
ATOM 789 N N . SER B 1 28 ? -7.938 -15.086 1.567 1 98.19 28 SER B N 1
ATOM 790 C CA . SER B 1 28 ? -8.734 -15.922 0.673 1 98.19 28 SER B CA 1
ATOM 791 C C . SER B 1 28 ? -8.273 -15.781 -0.772 1 98.19 28 SER B C 1
ATOM 793 O O . SER B 1 28 ? -7.664 -14.773 -1.142 1 98.19 28 SER B O 1
ATOM 795 N N . PHE B 1 29 ? -8.625 -16.766 -1.519 1 97.94 29 PHE B N 1
ATOM 796 C CA . PHE B 1 29 ? -8.328 -16.703 -2.945 1 97.94 29 PHE B CA 1
ATOM 797 C C . PHE B 1 29 ? -9 -15.5 -3.586 1 97.94 29 PHE B C 1
ATOM 799 O O . PHE B 1 29 ? -8.398 -14.812 -4.418 1 97.94 29 PHE B O 1
ATOM 806 N N . SER B 1 30 ? -10.164 -15.258 -3.24 1 98.44 30 SER B N 1
ATOM 807 C CA . SER B 1 30 ? -10.93 -14.141 -3.789 1 98.44 30 SER B CA 1
ATOM 808 C C . SER B 1 30 ? -10.227 -12.812 -3.523 1 98.44 30 SER B C 1
ATOM 810 O O . SER B 1 30 ? -10.141 -11.961 -4.414 1 98.44 30 SER B O 1
ATOM 812 N N . THR B 1 31 ? -9.719 -12.664 -2.35 1 98.06 31 THR B N 1
ATOM 813 C CA . THR B 1 31 ? -9.023 -11.438 -1.968 1 98.06 31 THR B CA 1
ATOM 814 C C . THR B 1 31 ? -7.711 -11.305 -2.738 1 98.06 31 THR B C 1
ATOM 816 O O . THR B 1 31 ? -7.398 -10.234 -3.262 1 98.06 31 THR B O 1
ATOM 819 N N . THR B 1 32 ? -7.02 -12.422 -2.82 1 98.25 32 THR B N 1
ATOM 820 C CA . THR B 1 32 ? -5.75 -12.445 -3.537 1 98.25 32 THR B CA 1
ATOM 821 C C . THR B 1 32 ? -5.961 -12.133 -5.02 1 98.25 32 THR B C 1
ATOM 823 O O . THR B 1 32 ? -5.211 -11.359 -5.609 1 98.25 32 THR B O 1
ATOM 826 N N . ASN B 1 33 ? -6.961 -12.758 -5.52 1 97.81 33 ASN B N 1
ATOM 827 C CA . ASN B 1 33 ? -7.332 -12.484 -6.9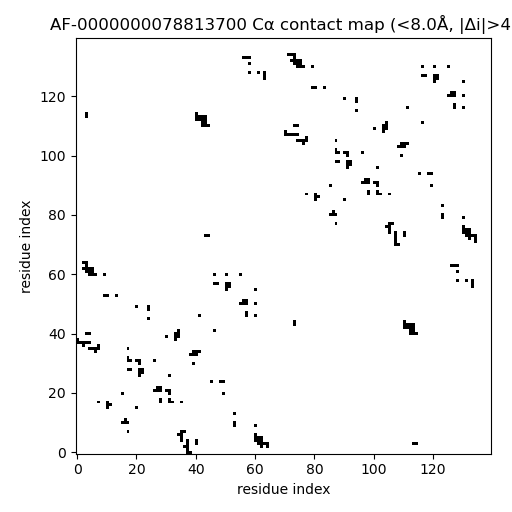02 1 97.81 33 ASN B CA 1
ATOM 828 C C . ASN B 1 33 ? -7.672 -11.016 -7.109 1 97.81 33 ASN B C 1
ATOM 830 O O . ASN B 1 33 ? -7.262 -10.406 -8.102 1 97.81 33 ASN B O 1
ATOM 834 N N . ALA B 1 34 ? -8.406 -10.445 -6.18 1 97.81 34 ALA B N 1
ATOM 835 C CA . ALA B 1 34 ? -8.758 -9.031 -6.254 1 97.81 34 ALA B CA 1
ATOM 836 C C . ALA B 1 34 ? -7.512 -8.156 -6.234 1 97.81 34 ALA B C 1
ATOM 838 O O . ALA B 1 34 ? -7.445 -7.141 -6.938 1 97.81 34 ALA B O 1
ATOM 839 N N . TYR B 1 35 ? -6.52 -8.438 -5.453 1 97.44 35 TYR B N 1
ATOM 840 C CA . TYR B 1 35 ? -5.254 -7.715 -5.422 1 97.44 35 TYR B CA 1
ATOM 841 C C . TYR B 1 35 ? -4.551 -7.789 -6.773 1 97.44 35 TYR B C 1
ATOM 843 O O . TYR B 1 35 ? -4.113 -6.77 -7.309 1 97.44 35 TYR B O 1
ATOM 851 N N . CYS B 1 36 ? -4.555 -8.961 -7.34 1 97.06 36 CYS B N 1
ATOM 852 C CA . CYS B 1 36 ? -3.838 -9.227 -8.578 1 97.06 36 CYS B CA 1
ATOM 853 C C . CYS B 1 36 ? -4.504 -8.523 -9.758 1 97.06 36 CYS B C 1
ATOM 855 O O . CYS B 1 36 ? -3.828 -8.07 -10.68 1 97.06 36 CYS B O 1
ATOM 857 N N . CYS B 1 37 ? -5.797 -8.367 -9.648 1 96.06 37 CYS B N 1
ATOM 858 C CA . CYS B 1 37 ? -6.559 -7.734 -10.719 1 96.06 37 CYS B CA 1
ATOM 859 C C . CYS B 1 37 ? -6.754 -6.246 -10.445 1 96.06 37 CYS B C 1
ATOM 861 O O . CYS B 1 37 ? -7.465 -5.566 -11.188 1 96.06 37 CYS B O 1
ATOM 863 N N . ASN B 1 38 ? -6.289 -5.762 -9.422 1 96 38 ASN B N 1
ATOM 864 C CA . ASN B 1 38 ? -6.352 -4.355 -9.031 1 96 38 ASN B CA 1
ATOM 865 C C . ASN B 1 38 ? -7.781 -3.922 -8.727 1 96 38 ASN B C 1
ATOM 867 O O . ASN B 1 38 ? -8.102 -2.732 -8.781 1 96 38 ASN B O 1
ATOM 871 N N . ARG B 1 39 ? -8.578 -4.879 -8.555 1 95.56 39 ARG B N 1
ATOM 872 C CA . ARG B 1 39 ? -9.922 -4.551 -8.086 1 95.56 39 ARG B CA 1
ATOM 873 C C . ARG B 1 39 ? -9.898 -4.031 -6.656 1 95.56 39 ARG B C 1
ATOM 875 O O . ARG B 1 39 ? -10.742 -3.227 -6.266 1 95.56 39 ARG B O 1
ATOM 882 N N . GLN B 1 40 ? -9 -4.504 -5.859 1 95.94 40 GLN B N 1
ATOM 883 C CA . GLN B 1 40 ? -8.672 -4.047 -4.516 1 95.94 40 GLN B CA 1
ATOM 884 C C . GLN B 1 40 ? -7.164 -3.863 -4.352 1 95.94 40 GLN B C 1
ATOM 886 O O . GLN B 1 40 ? -6.375 -4.516 -5.043 1 95.94 40 GLN B O 1
ATOM 891 N N . GLN B 1 41 ? -6.879 -2.998 -3.514 1 96.31 41 GLN B N 1
ATOM 892 C CA . GLN B 1 41 ? -5.457 -2.773 -3.275 1 96.31 41 GLN B CA 1
ATOM 893 C C . GLN B 1 41 ? -5.055 -3.238 -1.879 1 96.31 41 GLN B C 1
ATOM 895 O O . GLN B 1 41 ? -5.766 -2.986 -0.905 1 96.31 41 GLN B O 1
ATOM 900 N N . PRO B 1 42 ? -3.961 -3.955 -1.825 1 96.56 42 PRO B N 1
ATOM 901 C CA . PRO B 1 42 ? -3.477 -4.352 -0.5 1 96.56 42 PRO B CA 1
ATOM 902 C C . PRO B 1 42 ? -2.93 -3.178 0.306 1 96.56 42 PRO B C 1
ATOM 904 O O . PRO B 1 42 ? -2.512 -2.17 -0.27 1 96.56 42 PRO B O 1
ATOM 907 N N . ASN B 1 43 ? -2.967 -3.348 1.651 1 95.56 43 ASN B N 1
ATOM 908 C CA . ASN B 1 43 ? -2.281 -2.342 2.457 1 95.56 43 ASN B CA 1
ATOM 909 C C . ASN B 1 43 ? -0.771 -2.555 2.451 1 95.56 43 ASN B C 1
ATOM 911 O O . ASN B 1 43 ? -0.284 -3.568 1.944 1 95.56 43 ASN B O 1
ATOM 915 N N . LEU B 1 44 ? -0.051 -1.681 2.922 1 95.12 44 LEU B N 1
ATOM 916 C CA . LEU B 1 44 ? 1.405 -1.703 2.84 1 95.12 44 LEU B CA 1
ATOM 917 C C . LEU B 1 44 ? 1.973 -2.918 3.566 1 95.12 44 LEU B C 1
ATOM 919 O O . LEU B 1 44 ? 2.975 -3.492 3.135 1 95.12 44 LEU B O 1
ATOM 923 N N . GLU B 1 45 ? 1.375 -3.324 4.629 1 93.88 45 GLU B N 1
ATOM 924 C CA . GLU B 1 45 ? 1.828 -4.492 5.379 1 93.88 45 GLU B CA 1
ATOM 925 C C . GLU B 1 45 ? 1.714 -5.762 4.539 1 93.88 45 GLU B C 1
ATOM 927 O O . GLU B 1 45 ? 2.652 -6.562 4.484 1 93.88 45 GLU B O 1
ATOM 932 N N . THR B 1 46 ? 0.548 -5.887 3.99 1 96.38 46 THR B N 1
ATOM 933 C CA . THR B 1 46 ? 0.319 -7.035 3.123 1 96.38 46 THR B CA 1
ATOM 934 C C . THR B 1 46 ? 1.261 -7.004 1.923 1 96.38 46 THR B C 1
ATOM 936 O O . THR B 1 46 ? 1.854 -8.023 1.565 1 96.38 46 THR B O 1
ATOM 939 N N . LEU B 1 47 ? 1.391 -5.883 1.392 1 96.19 47 LEU B N 1
ATOM 940 C CA . LEU B 1 47 ? 2.275 -5.711 0.244 1 96.19 47 LEU B CA 1
ATOM 941 C C . LEU B 1 47 ? 3.713 -6.066 0.609 1 96.19 47 LEU B C 1
ATOM 943 O O . LEU B 1 47 ? 4.426 -6.684 -0.186 1 96.19 47 LEU B O 1
ATOM 947 N N . TYR B 1 48 ? 4.094 -5.664 1.712 1 94.5 48 TYR B N 1
ATOM 948 C CA . TYR B 1 48 ? 5.434 -5.969 2.203 1 94.5 48 TYR B CA 1
ATOM 949 C C . TYR B 1 48 ? 5.637 -7.477 2.324 1 94.5 48 TYR B C 1
ATOM 951 O O . TYR B 1 48 ? 6.672 -8 1.91 1 94.5 48 TYR B O 1
ATOM 959 N N . LYS B 1 49 ? 4.684 -8.141 2.883 1 95.81 49 LYS B N 1
ATOM 960 C CA . LYS B 1 49 ? 4.75 -9.594 3.004 1 95.81 49 LYS B CA 1
ATOM 961 C C . LYS B 1 49 ? 4.879 -10.258 1.633 1 95.81 49 LYS B C 1
ATOM 963 O O . LYS B 1 49 ? 5.664 -11.188 1.457 1 95.81 49 LYS B O 1
ATOM 968 N N . ILE B 1 50 ? 4.09 -9.742 0.733 1 97.5 50 ILE B N 1
ATOM 969 C CA . ILE B 1 50 ? 4.121 -10.273 -0.625 1 97.5 50 ILE B CA 1
ATOM 970 C C . ILE B 1 50 ? 5.504 -10.055 -1.233 1 97.5 50 ILE B C 1
ATOM 972 O O . ILE B 1 50 ? 6.074 -10.961 -1.843 1 97.5 50 ILE B O 1
ATOM 976 N N . ALA B 1 51 ? 6.02 -8.906 -1.097 1 96.62 51 ALA B N 1
ATOM 977 C CA . ALA B 1 51 ? 7.344 -8.578 -1.62 1 96.62 51 ALA B CA 1
ATOM 978 C C . ALA B 1 51 ? 8.406 -9.516 -1.056 1 96.62 51 ALA B C 1
ATOM 980 O O . ALA B 1 51 ? 9.273 -9.992 -1.791 1 96.62 51 ALA B O 1
ATOM 981 N N . GLN B 1 52 ? 8.344 -9.781 0.226 1 95.88 52 GLN B N 1
ATOM 982 C CA . GLN B 1 52 ? 9.289 -10.68 0.884 1 95.88 52 GLN B CA 1
ATOM 983 C C . GLN B 1 52 ? 9.172 -12.102 0.339 1 95.88 52 GLN B C 1
ATOM 985 O O . GLN B 1 52 ? 10.18 -12.75 0.073 1 95.88 52 GLN B O 1
ATOM 990 N N . LEU B 1 53 ? 7.965 -12.508 0.206 1 96.88 53 LEU B N 1
ATOM 991 C CA . LEU B 1 53 ? 7.707 -13.852 -0.292 1 96.88 53 LEU B CA 1
ATOM 992 C C . LEU B 1 53 ? 8.25 -14.016 -1.709 1 96.88 53 LEU B C 1
ATOM 994 O O . LEU B 1 53 ? 8.766 -15.086 -2.059 1 96.88 53 LEU B O 1
ATOM 998 N N . LEU B 1 54 ? 8.102 -12.969 -2.471 1 97.19 54 LEU B N 1
ATOM 999 C CA . LEU B 1 54 ? 8.5 -13.016 -3.873 1 97.19 54 LEU B CA 1
ATOM 1000 C C . LEU B 1 54 ? 9.953 -12.594 -4.043 1 97.19 54 LEU B C 1
ATOM 1002 O O . LEU B 1 54 ? 10.484 -12.586 -5.156 1 97.19 54 LEU B O 1
ATOM 1006 N N . SER B 1 55 ? 10.617 -12.227 -2.982 1 96.44 55 SER B N 1
ATOM 1007 C CA . SER B 1 55 ? 12.016 -11.812 -2.971 1 96.44 55 SER B CA 1
ATOM 1008 C C . SER B 1 55 ? 12.234 -10.594 -3.865 1 96.44 55 SER B C 1
ATOM 1010 O O . SER B 1 55 ? 13.172 -10.57 -4.664 1 96.44 55 SER B O 1
ATOM 1012 N N . VAL B 1 56 ? 11.359 -9.625 -3.736 1 95.19 56 VAL B N 1
ATOM 1013 C CA . VAL B 1 56 ? 11.469 -8.359 -4.453 1 95.19 56 VAL B CA 1
ATOM 1014 C C . VAL B 1 56 ? 11.32 -7.199 -3.473 1 95.19 56 VAL B C 1
ATOM 1016 O O . VAL B 1 56 ? 10.93 -7.398 -2.32 1 95.19 56 VAL B O 1
ATOM 1019 N N . GLU B 1 57 ? 11.68 -6 -4.035 1 93.19 57 GLU B N 1
ATOM 1020 C CA . GLU B 1 57 ? 11.492 -4.801 -3.225 1 93.19 57 GLU B CA 1
ATOM 1021 C C . GLU B 1 57 ? 10.031 -4.375 -3.199 1 93.19 57 GLU B C 1
ATOM 1023 O O . GLU B 1 57 ? 9.32 -4.508 -4.203 1 93.19 57 GLU B O 1
ATOM 1028 N N . LEU B 1 58 ? 9.578 -3.953 -2.09 1 93.25 58 LEU B N 1
ATOM 1029 C CA . LEU B 1 58 ? 8.211 -3.482 -1.909 1 93.25 58 LEU B CA 1
ATOM 1030 C C . LEU B 1 58 ? 7.82 -2.51 -3.018 1 93.25 58 LEU B C 1
ATOM 1032 O O . LEU B 1 58 ? 6.754 -2.646 -3.623 1 93.25 58 LEU B O 1
ATOM 1036 N N . LYS B 1 59 ? 8.719 -1.58 -3.342 1 91.75 59 LYS B N 1
ATOM 1037 C CA . LYS B 1 59 ? 8.453 -0.535 -4.328 1 91.75 59 LYS B CA 1
ATOM 1038 C C . LYS B 1 59 ? 8.328 -1.12 -5.73 1 91.75 59 LYS B C 1
ATOM 1040 O O . LYS B 1 59 ? 7.688 -0.529 -6.602 1 91.75 59 LYS B O 1
ATOM 1045 N N . GLU B 1 60 ? 8.906 -2.25 -5.934 1 91.19 60 GLU B N 1
ATOM 1046 C CA . GLU B 1 60 ? 8.867 -2.904 -7.238 1 91.19 60 GLU B CA 1
ATOM 1047 C C . GLU B 1 60 ? 7.465 -3.428 -7.547 1 91.19 60 GLU B C 1
ATOM 1049 O O . GLU B 1 60 ? 7.137 -3.691 -8.703 1 91.19 60 GLU B O 1
ATOM 1054 N N . LEU B 1 61 ? 6.688 -3.645 -6.527 1 95.12 61 LEU B N 1
ATOM 1055 C CA . LEU B 1 61 ? 5.332 -4.148 -6.711 1 95.12 61 LEU B CA 1
ATOM 1056 C C . LEU B 1 61 ? 4.367 -3.016 -7.039 1 95.12 61 LEU B C 1
ATOM 1058 O O . LEU B 1 61 ? 3.229 -3.26 -7.445 1 95.12 61 LEU B O 1
ATOM 1062 N N . ILE B 1 62 ? 4.832 -1.808 -6.812 1 92.94 62 ILE B N 1
ATOM 1063 C CA . ILE B 1 62 ? 3.996 -0.632 -7.031 1 92.94 62 ILE B CA 1
ATOM 1064 C C . ILE B 1 62 ? 4.234 -0.084 -8.438 1 92.94 62 ILE B C 1
ATOM 1066 O O . ILE B 1 62 ? 5.383 0.08 -8.859 1 92.94 62 ILE B O 1
ATOM 1070 N N . VAL B 1 63 ? 3.129 0.013 -9.156 1 84.62 63 VAL B N 1
ATOM 1071 C CA . VAL B 1 63 ? 3.209 0.557 -10.508 1 84.62 63 VAL B CA 1
ATOM 1072 C C . VAL B 1 63 ? 2.924 2.057 -10.477 1 84.62 63 VAL B C 1
ATOM 1074 O O . VAL B 1 63 ? 1.983 2.504 -9.82 1 84.62 63 VAL B O 1
ATOM 1077 N N . 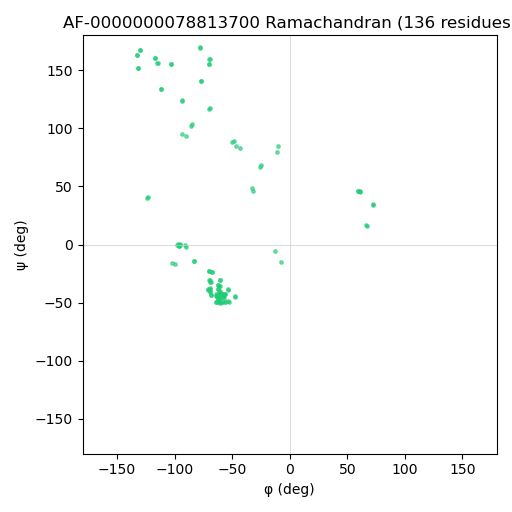ASP B 1 64 ? 3.859 2.852 -10.414 1 65.31 64 ASP B N 1
ATOM 1078 C CA . ASP B 1 64 ? 3.656 4.297 -10.461 1 65.31 64 ASP B CA 1
ATOM 1079 C C . ASP B 1 64 ? 2.781 4.688 -11.648 1 65.31 64 ASP B C 1
ATOM 1081 O O . ASP B 1 64 ? 2.824 4.043 -12.695 1 65.31 64 ASP B O 1
ATOM 1085 N N . GLY B 1 65 ? 1.436 4.766 -11.68 1 55.59 65 GLY B N 1
ATOM 1086 C CA . GLY B 1 65 ? 0.796 5.383 -12.828 1 55.59 65 GLY B CA 1
ATOM 1087 C C . GLY B 1 65 ? 1.782 6.031 -13.781 1 55.59 65 GLY B C 1
ATOM 1088 O O . GLY B 1 65 ? 1.402 6.875 -14.602 1 55.59 65 GLY B O 1
ATOM 1089 N N . THR B 1 66 ? 2.941 6.258 -13.477 1 46.62 66 THR B N 1
ATOM 1090 C CA . THR B 1 66 ? 3.539 6.816 -14.68 1 46.62 66 THR B CA 1
ATOM 1091 C C . THR B 1 66 ? 3.172 5.977 -15.906 1 46.62 66 THR B C 1
ATOM 1093 O O . THR B 1 66 ? 3.443 4.777 -15.945 1 46.62 66 THR B O 1
ATOM 1096 N N . ILE B 1 67 ? 2.004 6.234 -16.5 1 40.88 67 ILE B N 1
ATOM 1097 C CA . ILE B 1 67 ? 1.693 6.094 -17.922 1 40.88 67 ILE B CA 1
ATOM 1098 C C . ILE B 1 67 ? 2.979 5.848 -18.703 1 40.88 67 ILE B C 1
ATOM 1100 O O . ILE B 1 67 ? 3.957 6.582 -18.562 1 40.88 67 ILE B O 1
ATOM 1104 N N . GLU B 1 68 ? 3.414 4.762 -18.812 1 35.03 68 GLU B N 1
ATOM 1105 C CA . GLU B 1 68 ? 4.242 4.605 -20 1 35.03 68 GLU B CA 1
ATOM 1106 C C . GLU B 1 68 ? 3.855 5.613 -21.078 1 35.03 68 GLU B C 1
ATOM 1108 O O . GLU B 1 68 ? 2.684 5.711 -21.453 1 35.03 68 GLU B O 1
ATOM 1113 N N . LYS B 1 69 ? 4.109 6.918 -20.844 1 33 69 LYS B N 1
ATOM 1114 C CA . LYS B 1 69 ? 4.246 7.516 -22.172 1 33 69 LYS B CA 1
ATOM 1115 C C . LYS B 1 69 ? 4.848 6.52 -23.156 1 33 69 LYS B C 1
ATOM 1117 O O . LYS B 1 69 ? 6.023 6.172 -23.062 1 33 69 LYS B O 1
ATOM 1122 N N . LYS B 1 70 ? 4.363 5.301 -23.25 1 25.16 70 LYS B N 1
ATOM 1123 C CA . LYS B 1 70 ? 4.594 4.895 -24.641 1 25.16 70 LYS B CA 1
ATOM 1124 C C . LYS B 1 70 ? 3.84 5.797 -25.609 1 25.16 70 LYS B C 1
ATOM 1126 O O . LYS B 1 70 ? 2.676 6.129 -25.375 1 25.16 70 LYS B O 1
#

Organism: NCBI:txid997873

Secondary structure (DSSP, 8-state):
----B-HHHHHHHTT--HHHHHHHHT--HHHHHHHHTTSS--BHHHHHHHHHHHTS-GGGGB--------/----B-HHHHHHHTT--HHHHHHHHT--HHHHHHHHTTSS--BHHHHHHHHHHHTS-GGGGB--------

Radius of gyration: 15.29 Å; Cα contacts (8 Å, |Δi|>4): 177; chains: 2; bounding box: 36×43×40 Å

InterPro domains:
  IPR001387 Cro/C1-type, helix-turn-helix domain [PF01381] (7-61)
  IPR001387 Cro/C1-type, helix-turn-helix domain [PS50943] (7-61)
  IPR001387 Cro/C1-type, helix-turn-helix domain [SM00530] (6-61)
  IPR001387 Cro/C1-type, helix-turn-helix domain [cd00093] (5-61)
  IPR010982 Lambda repressor-like, DNA-binding domain superfamily [G3DSA:1.10.260.40] (1-66)
  IPR010982 Lambda repressor-like, DNA-binding domain superfamily [SSF47413] (4-64)

Sequence (140 aa):
MMKLNRIKTVLVEKDLSQKWLSEQIG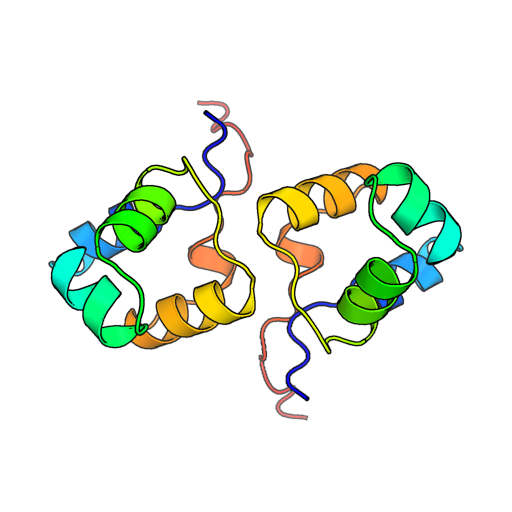KSFSTTNAYCCNRQQPNLETLYKIAQLLSVELKELIVDGTIEKKMMKLNRIKTVLVEKDLSQKWLSEQIGKSFSTTNAYCCNRQQPNLETLYKIAQLLSVELKELIVDGTIEKK